Protein AF-A0A9D2UVP8-F1 (afdb_monomer_lite)

Radius of gyration: 22.14 Å; chains: 1; bounding box: 45×25×58 Å

Sequence (71 aa):
MDDFERKWKLIREQLLAEATGEEPHAISSGRTLFGIQSEAERKMERFAREIEEETRAKRLAERMQGQDERG

Organism: NCBI:txid498718

Foldseek 3Di:
DPPVVVLVVLVVQQVVCVVVVHDRPPPDDDADSVRHDDPVNVVVVVVVVVVVVVVVVVVVVVVVVVVVVVD

Structure (mmCIF, N/CA/C/O backbone):
data_AF-A0A9D2UVP8-F1
#
_entry.id   AF-A0A9D2UVP8-F1
#
loop_
_atom_site.group_PDB
_atom_site.i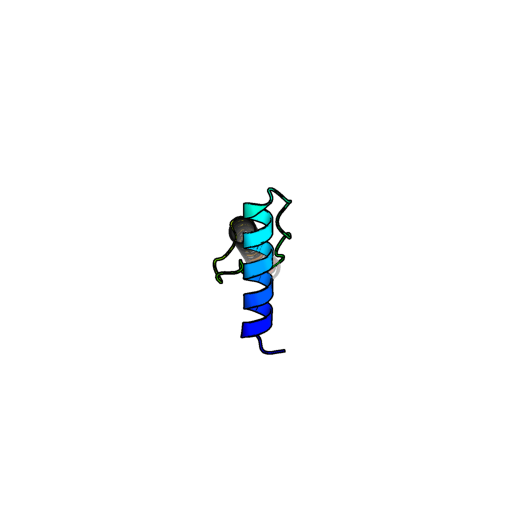d
_atom_site.type_symbol
_atom_site.label_atom_id
_atom_site.label_alt_id
_atom_site.label_comp_id
_atom_site.label_asym_id
_atom_site.label_entity_id
_atom_site.label_seq_id
_atom_site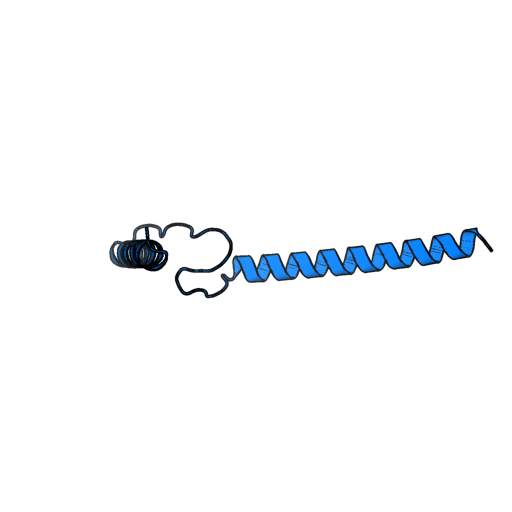.pdbx_PDB_ins_code
_atom_site.Cartn_x
_atom_site.Cartn_y
_atom_site.Cartn_z
_atom_site.occupancy
_atom_site.B_iso_or_equiv
_atom_site.auth_seq_id
_atom_site.auth_comp_id
_atom_site.auth_asym_id
_atom_site.auth_atom_id
_atom_site.pdbx_PDB_model_num
ATOM 1 N N . MET A 1 1 ? 3.045 -17.653 18.522 1.00 56.44 1 MET A N 1
ATOM 2 C CA . MET A 1 1 ? 1.851 -16.835 18.250 1.00 56.44 1 MET A CA 1
ATOM 3 C C . MET A 1 1 ? 1.318 -17.320 16.935 1.00 56.44 1 MET A C 1
ATOM 5 O O . MET A 1 1 ? 1.984 -17.115 15.925 1.00 56.44 1 MET A O 1
ATOM 9 N N . ASP A 1 2 ? 0.237 -18.082 17.012 1.00 77.19 2 ASP A N 1
ATOM 10 C CA . ASP A 1 2 ? -0.382 -18.725 15.861 1.00 77.19 2 ASP A CA 1
ATOM 11 C C . ASP A 1 2 ? -0.781 -17.646 14.841 1.00 77.19 2 ASP A C 1
ATOM 13 O O . ASP A 1 2 ? -1.229 -16.559 15.225 1.00 77.19 2 ASP A O 1
ATOM 17 N N . ASP A 1 3 ? -0.581 -17.888 13.545 1.00 76.12 3 ASP A N 1
ATOM 18 C CA . ASP A 1 3 ? -0.881 -16.883 12.511 1.00 76.12 3 ASP A CA 1
ATOM 19 C C . ASP A 1 3 ? -2.361 -16.470 12.552 1.00 76.12 3 ASP A C 1
ATOM 21 O O . ASP A 1 3 ? -2.712 -15.321 12.262 1.00 76.12 3 ASP A O 1
ATOM 25 N N . PHE A 1 4 ? -3.217 -17.385 13.017 1.00 79.69 4 PHE A N 1
ATOM 26 C CA . PHE A 1 4 ? -4.614 -17.128 13.330 1.00 79.69 4 PHE A CA 1
ATOM 27 C C . PHE A 1 4 ? -4.798 -16.064 14.422 1.00 79.69 4 PHE A C 1
ATOM 29 O O . PHE A 1 4 ? -5.540 -15.106 14.215 1.00 79.69 4 PHE A O 1
ATOM 36 N N . GLU A 1 5 ? -4.105 -16.172 15.559 1.00 80.50 5 GLU A N 1
ATOM 37 C CA . GLU A 1 5 ? -4.217 -15.217 16.671 1.00 80.50 5 GLU A CA 1
ATOM 38 C C . GLU A 1 5 ? -3.731 -13.824 16.273 1.00 80.50 5 GLU A C 1
ATOM 40 O O . GLU A 1 5 ? -4.359 -12.819 16.619 1.00 80.50 5 GLU A O 1
ATOM 45 N N . ARG A 1 6 ? -2.637 -13.755 15.500 1.00 78.19 6 ARG A N 1
ATOM 46 C CA . ARG A 1 6 ? -2.111 -12.485 14.980 1.00 78.19 6 ARG A CA 1
ATOM 47 C C . ARG A 1 6 ? -3.129 -11.819 14.055 1.00 78.19 6 ARG A C 1
ATOM 49 O O . ARG A 1 6 ? -3.413 -10.633 14.210 1.00 78.19 6 ARG A O 1
ATOM 56 N N . LYS A 1 7 ? -3.718 -12.587 13.135 1.00 78.19 7 LYS A N 1
ATOM 57 C CA . LYS A 1 7 ? -4.750 -12.101 12.212 1.00 78.19 7 LYS A CA 1
ATOM 58 C C . LYS A 1 7 ? -6.016 -11.677 12.955 1.00 78.19 7 LYS A C 1
ATOM 60 O O . LYS A 1 7 ? -6.552 -10.608 12.689 1.00 78.19 7 LYS A O 1
ATOM 65 N N . TRP A 1 8 ? -6.463 -12.471 13.925 1.00 81.56 8 TRP A N 1
ATOM 66 C CA . TRP A 1 8 ? -7.644 -12.175 14.732 1.00 81.56 8 TRP A CA 1
ATOM 67 C C . TRP A 1 8 ? -7.473 -10.915 15.584 1.00 81.56 8 TRP A C 1
ATOM 69 O O . TRP A 1 8 ? -8.406 -10.129 15.738 1.00 81.56 8 TRP A O 1
ATOM 79 N N . LYS A 1 9 ? -6.271 -10.686 16.121 1.00 83.06 9 LYS A N 1
ATOM 80 C CA . LYS A 1 9 ? -5.942 -9.448 16.831 1.00 83.06 9 LYS A CA 1
ATOM 81 C C . LYS A 1 9 ? -6.069 -8.228 15.913 1.00 83.06 9 LYS A C 1
ATOM 83 O O . LYS A 1 9 ? -6.786 -7.302 16.275 1.00 83.06 9 LYS A O 1
ATOM 88 N N . LEU A 1 10 ? -5.488 -8.287 14.716 1.00 78.44 10 LEU A N 1
ATOM 89 C CA . LEU A 1 10 ? -5.568 -7.197 13.741 1.00 78.44 10 LEU A CA 1
ATOM 90 C C . LEU A 1 10 ? -7.015 -6.936 13.271 1.00 78.44 10 LEU A C 1
ATOM 92 O O . LEU A 1 10 ? -7.411 -5.785 13.127 1.00 78.44 10 LEU A O 1
ATOM 96 N N . ILE A 1 11 ? -7.831 -7.984 13.068 1.00 81.81 11 ILE A N 1
ATOM 97 C CA . ILE A 1 11 ? -9.255 -7.829 12.696 1.00 81.81 11 ILE A CA 1
ATOM 98 C C . ILE A 1 11 ? -10.011 -7.069 13.790 1.00 81.81 11 ILE A C 1
ATOM 100 O O . ILE A 1 11 ? -10.788 -6.167 13.491 1.00 81.81 11 ILE A O 1
ATOM 104 N N . ARG A 1 12 ? -9.783 -7.417 15.061 1.00 83.25 12 ARG A N 1
ATOM 105 C CA . ARG A 1 12 ? -10.436 -6.739 16.188 1.00 83.25 12 ARG A CA 1
ATOM 106 C C . ARG A 1 12 ? -10.018 -5.279 16.305 1.00 83.25 12 ARG A C 1
ATOM 108 O O . ARG A 1 12 ? -10.873 -4.442 16.555 1.00 83.25 12 ARG A O 1
ATOM 115 N N . GLU A 1 13 ? -8.734 -4.985 16.123 1.00 82.19 13 GLU A N 1
ATOM 116 C CA . GLU A 1 13 ? -8.209 -3.615 16.162 1.00 82.19 13 GLU A CA 1
ATOM 117 C C . GLU A 1 13 ? -8.819 -2.749 15.050 1.00 82.19 13 GLU A C 1
ATOM 119 O O . GLU A 1 13 ? -9.238 -1.627 15.314 1.00 82.19 13 GLU A O 1
ATOM 124 N N . GLN A 1 14 ? -8.976 -3.299 13.842 1.00 78.62 14 GLN A N 1
ATOM 125 C CA . GLN A 1 14 ? -9.636 -2.614 12.728 1.00 78.62 14 GLN A CA 1
ATOM 126 C C . GLN A 1 14 ? -11.120 -2.339 12.993 1.00 78.62 14 GLN A C 1
ATOM 128 O O . GLN A 1 14 ? -11.583 -1.217 12.805 1.00 78.62 14 GLN A O 1
ATOM 133 N N . LEU A 1 15 ? -11.867 -3.351 13.444 1.00 81.88 15 LEU A N 1
ATOM 134 C CA . LEU A 1 15 ? -13.290 -3.196 13.761 1.00 81.88 15 LEU A CA 1
ATOM 135 C C . LEU A 1 15 ? -13.511 -2.197 14.899 1.00 81.88 15 LEU A C 1
ATOM 137 O O . LEU A 1 15 ? -14.507 -1.478 14.906 1.00 81.88 15 LEU A O 1
ATOM 141 N N . LEU A 1 16 ? -12.587 -2.153 15.861 1.00 83.06 16 LEU A N 1
ATOM 142 C CA . LEU A 1 16 ? -12.635 -1.185 16.945 1.00 83.06 16 LEU A CA 1
ATOM 143 C C . LEU A 1 16 ? -12.414 0.234 16.418 1.00 83.06 16 LEU A C 1
ATOM 145 O O . LEU A 1 16 ? -13.221 1.094 16.741 1.00 83.06 16 LEU A O 1
ATOM 149 N N . ALA A 1 17 ? -11.401 0.452 15.574 1.00 79.50 17 ALA A N 1
ATOM 150 C CA . ALA A 1 17 ? -11.132 1.753 14.959 1.00 79.50 17 ALA A CA 1
ATOM 151 C C . ALA A 1 17 ? -12.331 2.265 14.137 1.00 79.50 17 ALA A C 1
ATOM 153 O O . ALA A 1 17 ? -12.741 3.415 14.280 1.00 79.50 17 ALA A O 1
ATOM 154 N N . GLU A 1 18 ? -12.970 1.389 13.351 1.00 75.50 18 GLU A N 1
ATOM 155 C CA . GLU A 1 18 ? -14.200 1.718 12.615 1.00 75.50 18 GLU A CA 1
ATOM 156 C C . GLU A 1 18 ? -15.367 2.086 13.547 1.00 75.50 18 GLU A C 1
ATOM 158 O O . GLU A 1 18 ? -16.130 3.004 13.248 1.00 75.50 18 GLU A O 1
ATOM 163 N N . ALA A 1 19 ? -15.502 1.404 14.688 1.00 83.00 19 ALA A N 1
ATOM 164 C CA . ALA A 1 19 ? -16.561 1.667 15.660 1.00 83.00 19 ALA A CA 1
ATOM 165 C C . ALA A 1 19 ? -16.319 2.934 16.501 1.00 83.00 19 ALA A C 1
ATOM 167 O O . ALA A 1 19 ? -17.279 3.592 16.902 1.00 83.00 19 ALA A O 1
ATOM 168 N N . THR A 1 20 ? -15.061 3.272 16.790 1.00 84.44 20 THR A N 1
ATOM 169 C CA . THR A 1 20 ? -14.678 4.446 17.592 1.00 84.44 20 THR A CA 1
ATOM 170 C C . THR A 1 20 ? -14.436 5.697 16.747 1.00 84.44 20 THR A C 1
ATOM 172 O O . THR A 1 20 ? -14.321 6.787 17.306 1.00 84.44 20 THR A O 1
ATOM 175 N N . GLY A 1 21 ? -14.402 5.565 15.416 1.00 77.44 21 GLY A N 1
ATOM 176 C CA . GLY A 1 21 ? -14.065 6.652 14.494 1.00 77.44 21 GLY A CA 1
ATOM 177 C C . GLY A 1 21 ? -12.582 7.030 14.526 1.00 77.44 21 GLY A C 1
ATOM 178 O O . GLY A 1 21 ? -12.215 8.123 14.100 1.00 77.44 21 GLY A O 1
ATOM 179 N N . GLU A 1 22 ? -11.744 6.150 15.067 1.00 75.56 22 GLU A N 1
ATOM 180 C CA . GLU A 1 22 ? -10.299 6.322 15.156 1.00 75.56 22 GLU A CA 1
ATOM 181 C C . GLU A 1 22 ? -9.643 5.894 13.837 1.00 75.56 22 GLU A C 1
ATOM 183 O O . GLU A 1 22 ? -10.178 5.065 13.098 1.00 75.56 22 GLU A O 1
ATOM 188 N N . GLU A 1 23 ? -8.501 6.490 13.494 1.00 64.94 23 GLU A N 1
ATOM 189 C CA . GLU A 1 23 ? -7.881 6.249 12.193 1.00 64.94 23 GLU A CA 1
ATOM 190 C C . GLU A 1 23 ? -7.360 4.799 12.125 1.00 64.94 23 GLU A C 1
ATOM 192 O O . GLU A 1 23 ? -6.522 4.404 12.946 1.00 64.94 23 GLU A O 1
ATOM 197 N N . PRO A 1 24 ? -7.865 3.965 11.195 1.00 65.50 24 PRO A N 1
ATOM 198 C CA . PRO A 1 24 ? -7.481 2.565 11.140 1.00 65.50 24 PRO A CA 1
ATOM 199 C C . PRO A 1 24 ? -5.986 2.426 10.854 1.00 65.50 24 PRO A C 1
ATOM 201 O O . PRO A 1 24 ? -5.404 3.192 10.083 1.00 65.50 24 PRO A O 1
ATOM 204 N N . HIS A 1 25 ? -5.356 1.418 11.464 1.00 63.41 25 HIS A N 1
ATOM 205 C CA . HIS A 1 25 ? -3.943 1.135 11.229 1.00 63.41 25 HIS A CA 1
ATOM 206 C C . HIS A 1 25 ? -3.686 0.950 9.729 1.00 63.41 25 HIS A C 1
ATOM 208 O O . HIS A 1 25 ? -4.351 0.152 9.070 1.00 63.41 25 HIS A O 1
ATOM 214 N N . ALA A 1 26 ? -2.696 1.664 9.190 1.00 62.34 26 ALA A N 1
ATOM 215 C CA . ALA A 1 26 ? -2.270 1.505 7.807 1.00 62.34 26 ALA A CA 1
ATOM 216 C C . ALA A 1 26 ? -1.636 0.116 7.636 1.00 62.34 26 ALA A C 1
ATOM 218 O O . ALA A 1 26 ? -0.450 -0.091 7.896 1.00 62.34 26 ALA A O 1
ATOM 219 N N . ILE A 1 27 ? -2.451 -0.862 7.245 1.00 59.19 27 ILE A N 1
ATOM 220 C CA . ILE A 1 27 ? -2.012 -2.243 7.040 1.00 59.19 27 ILE A CA 1
ATOM 221 C C . ILE A 1 27 ? -1.120 -2.257 5.808 1.00 59.19 27 ILE A C 1
ATOM 223 O O . ILE A 1 27 ? -1.596 -2.157 4.678 1.00 59.19 27 ILE A O 1
ATOM 227 N N . SER A 1 28 ? 0.190 -2.308 6.035 1.00 50.56 28 SER A N 1
ATOM 228 C CA . SER A 1 28 ? 1.166 -2.213 4.963 1.00 50.56 28 SER A CA 1
ATOM 229 C C . SER A 1 28 ? 1.476 -3.572 4.330 1.00 50.56 28 SER A C 1
ATOM 231 O O . SER A 1 28 ? 1.665 -4.589 4.993 1.00 50.56 28 SER A O 1
ATOM 233 N N . SER A 1 29 ? 1.558 -3.509 3.001 1.00 56.09 29 SER A N 1
ATOM 234 C CA . SER A 1 29 ? 2.333 -4.340 2.079 1.00 56.09 29 SER A CA 1
ATOM 235 C C . SER A 1 29 ? 2.104 -5.856 2.106 1.00 56.09 29 SER A C 1
ATOM 237 O O . SER A 1 29 ? 2.977 -6.648 2.450 1.00 56.09 29 SER A O 1
ATOM 239 N N . GLY A 1 30 ? 0.959 -6.264 1.584 1.00 55.59 30 GLY A N 1
ATOM 240 C CA . GLY A 1 30 ? 0.855 -7.413 0.680 1.00 55.59 30 GLY A CA 1
ATOM 241 C C . GLY A 1 30 ? -0.593 -7.828 0.428 1.00 55.59 30 GLY A C 1
ATOM 242 O O . GLY A 1 30 ? -0.934 -8.336 -0.641 1.00 55.59 30 GLY A O 1
ATOM 243 N N . ARG A 1 31 ? -1.430 -7.662 1.453 1.00 58.03 31 ARG A N 1
ATOM 244 C CA . ARG A 1 31 ? -2.805 -8.150 1.546 1.00 58.03 31 ARG A CA 1
ATOM 245 C C . ARG A 1 31 ? -3.510 -7.388 2.666 1.00 58.03 31 ARG A C 1
ATOM 247 O O . ARG A 1 31 ? -2.971 -7.262 3.762 1.00 58.03 31 ARG A O 1
ATOM 254 N N . THR A 1 32 ? -4.741 -6.949 2.421 1.00 65.94 32 THR A N 1
ATOM 255 C CA . THR A 1 32 ? -5.655 -6.505 3.486 1.00 65.94 32 THR A CA 1
ATOM 256 C C . THR A 1 32 ? -5.844 -7.609 4.536 1.00 65.94 32 THR A C 1
ATOM 258 O O . THR A 1 32 ? -5.558 -8.783 4.284 1.00 65.94 32 THR A O 1
ATOM 261 N N . LEU A 1 33 ? -6.421 -7.262 5.691 1.00 65.00 33 LEU A N 1
ATOM 262 C CA . LEU A 1 33 ? -6.842 -8.201 6.746 1.00 65.00 33 LEU A CA 1
ATOM 263 C C . LEU A 1 33 ? -7.534 -9.473 6.245 1.00 65.00 33 LEU A C 1
ATOM 265 O O . LEU A 1 33 ? -7.338 -10.557 6.793 1.00 65.00 33 LEU A O 1
ATOM 269 N N . PHE A 1 34 ? -8.328 -9.355 5.183 1.00 67.19 34 PHE A N 1
ATOM 270 C CA . PHE A 1 34 ? -9.117 -10.447 4.619 1.00 67.19 34 PHE A CA 1
ATOM 271 C C . PHE A 1 34 ? -8.397 -11.196 3.491 1.00 67.19 34 PHE A C 1
ATOM 273 O O . PHE A 1 34 ? -8.966 -12.089 2.872 1.00 67.19 34 PHE A O 1
ATOM 280 N N . GLY A 1 35 ? -7.126 -10.878 3.234 1.00 67.88 35 GLY A N 1
ATOM 281 C CA . GLY A 1 35 ? -6.355 -11.461 2.139 1.00 67.88 35 GLY A CA 1
ATOM 282 C C . GLY A 1 35 ? -6.721 -10.898 0.765 1.00 67.88 35 GLY A C 1
ATOM 283 O O . GLY A 1 35 ? -6.306 -11.473 -0.241 1.00 67.88 35 GLY A O 1
ATOM 284 N N . ILE A 1 36 ? -7.479 -9.799 0.724 1.00 67.31 36 ILE A N 1
ATOM 285 C CA . ILE A 1 36 ? -7.857 -9.083 -0.497 1.00 67.31 36 ILE A CA 1
ATOM 286 C C . ILE A 1 36 ? -6.734 -8.100 -0.823 1.00 67.31 36 ILE A C 1
ATOM 288 O O . ILE A 1 36 ? -6.227 -7.427 0.070 1.00 67.31 36 ILE A O 1
ATOM 292 N N . GLN A 1 37 ? -6.321 -8.023 -2.080 1.00 66.00 37 GLN A N 1
ATOM 293 C CA . GLN A 1 37 ? -5.317 -7.056 -2.517 1.00 66.00 37 GLN A CA 1
ATOM 294 C C . GLN A 1 37 ? -5.879 -5.633 -2.398 1.00 66.00 37 GLN A C 1
ATOM 296 O O . GLN A 1 37 ? -6.994 -5.369 -2.857 1.00 66.00 37 GLN A O 1
ATOM 301 N N . SER A 1 38 ? -5.128 -4.721 -1.787 1.00 69.62 38 SER A N 1
ATOM 302 C CA . SER A 1 38 ? -5.533 -3.317 -1.703 1.00 69.62 38 SER A CA 1
ATOM 303 C C . SER A 1 38 ? -5.481 -2.637 -3.076 1.00 69.62 38 SER A C 1
ATOM 305 O O . SER A 1 38 ? -4.784 -3.074 -3.998 1.00 69.62 38 SER A O 1
ATOM 307 N N . GLU A 1 39 ? -6.212 -1.531 -3.230 1.00 68.88 39 GLU A N 1
ATOM 308 C CA . GLU A 1 39 ? -6.194 -0.759 -4.476 1.00 68.88 39 GLU A CA 1
ATOM 309 C C . GLU A 1 39 ? -4.808 -0.158 -4.762 1.00 68.88 39 GLU A C 1
ATOM 311 O O . GLU A 1 39 ? -4.356 -0.154 -5.909 1.00 68.88 39 GLU A O 1
ATOM 316 N N . ALA A 1 40 ? -4.100 0.279 -3.717 1.00 66.81 40 ALA A N 1
ATOM 317 C CA . ALA A 1 40 ? -2.732 0.774 -3.819 1.00 66.81 40 ALA A CA 1
ATOM 318 C C . ALA A 1 40 ? -1.780 -0.309 -4.347 1.00 66.81 40 ALA A C 1
ATOM 320 O O . ALA A 1 40 ? -1.005 -0.050 -5.263 1.00 66.81 40 ALA A O 1
ATOM 321 N N . GLU A 1 41 ? -1.884 -1.542 -3.846 1.00 67.50 41 GLU A N 1
ATOM 322 C CA . GLU A 1 41 ? -1.094 -2.678 -4.341 1.00 67.50 41 GLU A CA 1
ATOM 323 C C . GLU A 1 41 ? -1.420 -3.027 -5.783 1.00 67.50 41 GLU A C 1
ATOM 325 O O . GLU A 1 41 ? -0.509 -3.236 -6.579 1.00 67.50 41 GLU A O 1
ATOM 330 N N . ARG A 1 42 ? -2.704 -3.017 -6.154 1.00 73.50 42 ARG A N 1
ATOM 331 C CA . ARG A 1 42 ? -3.117 -3.195 -7.551 1.00 73.50 42 ARG A CA 1
ATOM 332 C C . ARG A 1 42 ? -2.539 -2.109 -8.452 1.00 73.50 42 ARG A C 1
ATOM 334 O O . ARG A 1 42 ? -2.161 -2.387 -9.585 1.00 73.50 42 ARG A O 1
ATOM 341 N N . LYS A 1 43 ? -2.477 -0.866 -7.970 1.00 80.44 43 LYS A N 1
ATOM 342 C CA . LYS A 1 43 ? -1.898 0.258 -8.710 1.00 80.44 43 LYS A CA 1
ATOM 343 C C . LYS A 1 43 ? -0.380 0.115 -8.850 1.00 80.44 43 LYS A C 1
ATOM 345 O O . LYS A 1 43 ? 0.131 0.297 -9.949 1.00 80.44 43 LYS A O 1
ATOM 350 N N . MET A 1 44 ? 0.318 -0.267 -7.783 1.00 78.19 44 MET A N 1
ATOM 351 C CA . MET A 1 44 ? 1.758 -0.543 -7.817 1.00 78.19 44 MET A CA 1
ATOM 352 C C . MET A 1 44 ? 2.097 -1.719 -8.740 1.00 78.19 44 MET A C 1
ATOM 354 O O . MET A 1 44 ? 3.049 -1.626 -9.506 1.00 78.19 44 MET A O 1
ATOM 358 N N . GLU A 1 45 ? 1.297 -2.788 -8.733 1.00 79.81 45 GLU A N 1
ATOM 359 C CA . GLU A 1 45 ? 1.492 -3.932 -9.630 1.00 79.81 45 GLU A CA 1
ATOM 360 C C . GLU A 1 45 ? 1.328 -3.537 -11.106 1.00 79.81 45 GLU A C 1
ATOM 362 O O . GLU A 1 45 ? 2.109 -3.979 -11.948 1.00 79.81 45 GLU A O 1
ATOM 367 N N . ARG A 1 46 ? 0.364 -2.662 -11.429 1.00 81.31 46 ARG A N 1
ATOM 368 C CA . ARG A 1 46 ? 0.224 -2.111 -12.789 1.00 81.31 46 ARG A CA 1
ATOM 369 C C . ARG A 1 46 ? 1.467 -1.332 -13.215 1.00 81.31 46 ARG A C 1
ATOM 371 O O . ARG A 1 46 ? 2.004 -1.609 -14.281 1.00 81.31 46 ARG A O 1
ATOM 378 N N . PHE A 1 47 ? 1.966 -0.438 -12.363 1.00 82.06 47 PHE A N 1
ATOM 379 C CA . PHE A 1 47 ? 3.185 0.318 -12.665 1.00 82.06 47 PHE A CA 1
ATOM 380 C C . PHE A 1 47 ? 4.417 -0.579 -12.815 1.00 82.06 47 PHE A C 1
ATOM 382 O O . PHE A 1 47 ? 5.223 -0.367 -13.716 1.00 82.06 47 PHE A O 1
ATOM 389 N N . ALA A 1 48 ? 4.559 -1.606 -11.973 1.00 80.81 48 ALA A N 1
ATOM 390 C CA . ALA A 1 48 ? 5.650 -2.567 -12.095 1.00 80.81 48 ALA A CA 1
ATOM 391 C C . ALA A 1 48 ? 5.626 -3.289 -13.453 1.00 80.81 48 ALA A C 1
ATOM 393 O O . ALA A 1 48 ? 6.677 -3.441 -14.075 1.00 80.81 48 ALA A O 1
ATOM 394 N N . ARG A 1 49 ? 4.440 -3.679 -13.942 1.00 79.62 49 ARG A N 1
ATOM 395 C CA . ARG A 1 49 ? 4.288 -4.307 -15.265 1.00 79.62 49 ARG A CA 1
ATOM 396 C C . ARG A 1 49 ? 4.643 -3.361 -16.408 1.00 79.62 49 ARG A C 1
ATOM 398 O O . ARG A 1 49 ? 5.381 -3.763 -17.299 1.00 79.62 49 ARG A O 1
ATOM 405 N N . GLU A 1 50 ? 4.174 -2.117 -16.361 1.00 78.25 50 GLU A N 1
ATOM 406 C CA . GLU A 1 50 ? 4.473 -1.115 -17.396 1.00 78.25 50 GLU A CA 1
ATOM 407 C C . GLU A 1 50 ? 5.986 -0.854 -17.515 1.00 78.25 50 GLU A C 1
ATOM 409 O O . GLU A 1 50 ? 6.544 -0.868 -18.613 1.00 78.25 50 GLU A O 1
ATOM 414 N N . ILE A 1 51 ? 6.681 -0.709 -16.382 1.00 76.31 51 ILE A N 1
ATOM 415 C CA . ILE A 1 51 ? 8.140 -0.514 -16.348 1.00 76.31 51 ILE A CA 1
ATOM 416 C C . ILE A 1 51 ? 8.875 -1.752 -16.883 1.00 76.31 51 ILE A C 1
ATOM 418 O O . ILE A 1 51 ? 9.884 -1.644 -17.591 1.00 76.31 51 ILE A O 1
ATOM 422 N N . GLU A 1 52 ? 8.391 -2.949 -16.552 1.00 75.00 52 GLU A N 1
ATOM 423 C CA . GLU A 1 52 ? 8.988 -4.191 -17.031 1.00 75.00 52 GLU A CA 1
ATOM 424 C C . GLU A 1 52 ? 8.828 -4.359 -18.552 1.00 75.00 52 GLU A C 1
ATOM 426 O O . GLU A 1 52 ? 9.756 -4.799 -19.234 1.00 75.00 52 GLU A O 1
ATOM 431 N N . GLU A 1 53 ? 7.684 -3.972 -19.112 1.00 78.50 53 GLU A N 1
ATOM 432 C CA . GLU A 1 53 ? 7.452 -3.988 -20.558 1.00 78.50 53 GLU A CA 1
ATOM 433 C C . GLU A 1 53 ? 8.352 -2.986 -21.290 1.00 78.50 53 GLU A C 1
ATOM 435 O O . GLU A 1 53 ? 9.009 -3.355 -22.270 1.00 78.50 53 GLU A O 1
ATOM 440 N N . GLU A 1 54 ? 8.482 -1.760 -20.778 1.00 74.06 54 GLU A N 1
ATOM 441 C CA . GLU A 1 54 ? 9.351 -0.742 -21.378 1.00 74.06 54 GLU A CA 1
ATOM 442 C C . GLU A 1 54 ? 10.831 -1.164 -21.342 1.00 74.06 54 GLU A C 1
ATOM 444 O O . GLU A 1 54 ? 11.567 -1.031 -22.325 1.00 74.06 54 GLU A O 1
ATOM 449 N N . THR A 1 55 ? 11.281 -1.749 -20.230 1.00 73.44 55 THR A N 1
ATOM 450 C CA . THR A 1 55 ? 12.655 -2.264 -20.110 1.00 73.44 55 THR A CA 1
ATOM 451 C C . THR A 1 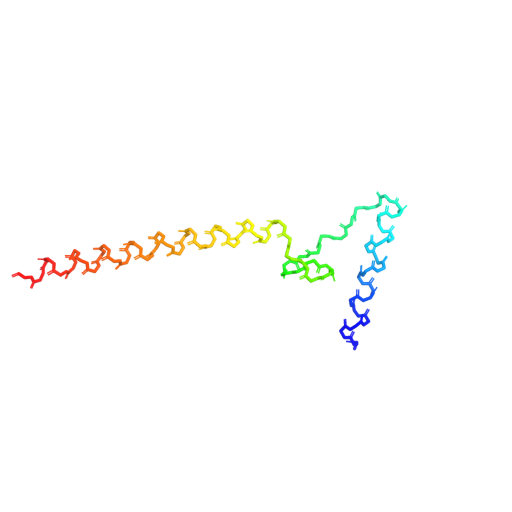55 ? 12.901 -3.505 -20.966 1.00 73.44 55 THR A C 1
ATOM 453 O O . THR A 1 55 ? 14.021 -3.713 -21.441 1.00 73.44 55 THR A O 1
ATOM 456 N N . ARG A 1 56 ? 11.894 -4.351 -21.210 1.00 75.38 56 ARG A N 1
ATOM 457 C CA . ARG A 1 56 ? 12.002 -5.452 -22.184 1.00 75.38 56 ARG A CA 1
ATOM 458 C C . ARG A 1 56 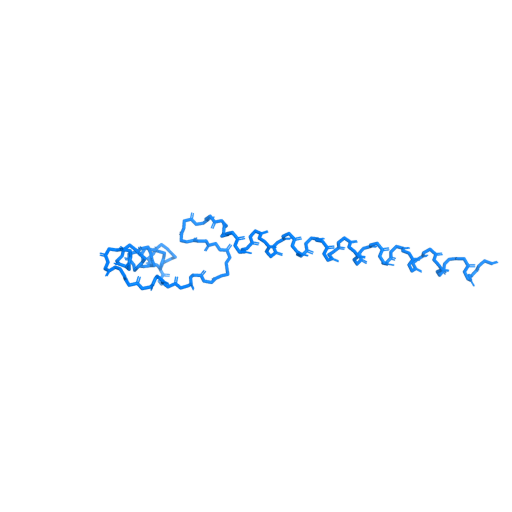? 12.115 -4.921 -23.614 1.00 75.38 56 ARG A C 1
ATOM 460 O O . ARG A 1 56 ? 12.961 -5.419 -24.354 1.00 75.38 56 ARG A O 1
ATOM 467 N N . ALA A 1 57 ? 11.335 -3.904 -23.977 1.00 76.50 57 ALA A N 1
ATOM 468 C CA . ALA A 1 57 ? 11.394 -3.277 -25.295 1.00 76.50 57 ALA A CA 1
ATOM 469 C C . ALA A 1 57 ? 12.760 -2.617 -25.556 1.00 76.50 57 ALA A C 1
ATOM 471 O O . ALA A 1 57 ? 13.367 -2.866 -26.598 1.00 76.50 57 ALA A O 1
ATOM 472 N N . LYS A 1 58 ? 13.304 -1.876 -24.579 1.00 76.31 58 LYS A N 1
ATOM 473 C CA . LYS A 1 58 ? 14.659 -1.295 -24.668 1.00 76.31 58 LYS A CA 1
ATOM 474 C C . LYS A 1 58 ? 15.738 -2.367 -24.847 1.00 76.31 58 LYS A C 1
ATOM 476 O O . LYS A 1 58 ? 16.538 -2.275 -25.771 1.00 76.31 58 LYS A O 1
ATOM 481 N N . ARG A 1 59 ? 15.690 -3.450 -24.061 1.00 74.75 59 ARG A N 1
ATOM 482 C CA . ARG A 1 59 ? 16.631 -4.582 -24.191 1.00 74.75 59 ARG A CA 1
ATOM 483 C C . ARG A 1 59 ? 16.532 -5.327 -25.524 1.00 74.75 59 ARG A C 1
ATOM 485 O O . ARG A 1 59 ? 17.485 -6.004 -25.914 1.00 74.75 59 ARG A O 1
ATOM 492 N N . LEU A 1 60 ? 15.375 -5.296 -26.182 1.00 74.62 60 LEU A N 1
ATOM 493 C CA . LEU A 1 60 ? 15.206 -5.875 -27.512 1.00 74.62 60 LEU A CA 1
ATOM 494 C C . LEU A 1 60 ? 15.793 -4.946 -28.583 1.00 74.62 60 LEU A C 1
ATOM 496 O O . LEU A 1 60 ? 16.527 -5.420 -29.446 1.00 74.62 60 LEU A O 1
ATOM 500 N N . ALA A 1 61 ? 15.541 -3.639 -28.478 1.00 75.50 61 ALA A N 1
ATOM 501 C CA . ALA A 1 61 ? 16.083 -2.630 -29.385 1.00 75.50 61 ALA A CA 1
ATOM 502 C C . ALA A 1 61 ? 17.622 -2.577 -29.348 1.00 75.50 61 ALA A C 1
ATOM 504 O O . ALA A 1 61 ? 18.260 -2.629 -30.397 1.00 75.50 61 ALA A O 1
ATOM 505 N N . GLU A 1 62 ? 18.226 -2.595 -28.156 1.00 75.56 62 GLU A N 1
ATOM 506 C CA . GLU A 1 62 ? 19.688 -2.645 -27.981 1.00 75.56 62 GLU A CA 1
ATOM 507 C C . GLU A 1 62 ? 20.302 -3.919 -28.587 1.00 75.56 62 GLU A C 1
ATOM 509 O O . GLU A 1 62 ? 21.380 -3.888 -29.181 1.00 75.56 62 GLU A O 1
ATOM 514 N N . ARG A 1 63 ? 19.598 -5.057 -28.491 1.00 72.94 63 ARG A N 1
ATOM 515 C CA . ARG A 1 63 ? 20.041 -6.318 -29.105 1.00 72.94 63 ARG A CA 1
ATOM 516 C C . ARG A 1 63 ? 19.952 -6.321 -30.627 1.00 72.94 63 ARG A C 1
ATOM 518 O O . ARG A 1 63 ? 20.722 -7.054 -31.245 1.00 72.94 63 ARG A O 1
ATOM 525 N N . MET A 1 64 ? 19.028 -5.566 -31.217 1.00 64.88 64 MET A N 1
ATOM 526 C CA . MET A 1 64 ? 18.927 -5.417 -32.672 1.00 64.88 64 MET A CA 1
ATOM 527 C C . MET A 1 64 ? 19.978 -4.432 -33.202 1.00 64.88 64 MET A C 1
ATOM 529 O O . MET A 1 64 ? 20.660 -4.756 -34.167 1.00 64.88 64 MET A O 1
ATOM 533 N N . GLN A 1 65 ? 20.203 -3.304 -32.521 1.00 62.56 65 GLN A N 1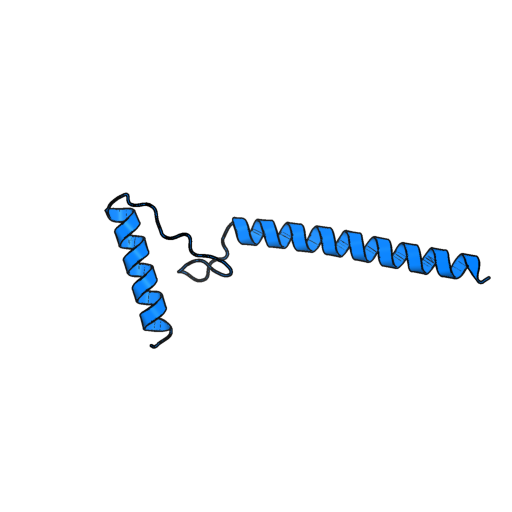
ATOM 534 C CA . GLN A 1 65 ? 21.248 -2.338 -32.897 1.00 62.56 65 GLN A CA 1
ATOM 535 C C . GLN A 1 65 ? 22.660 -2.940 -32.810 1.00 62.56 65 GLN A C 1
ATOM 537 O O . GLN A 1 65 ? 23.442 -2.824 -33.746 1.00 62.56 65 GLN A O 1
ATOM 542 N N . GLY A 1 66 ? 22.965 -3.700 -31.752 1.00 60.44 66 GLY A N 1
ATOM 543 C CA . GLY A 1 66 ? 24.257 -4.389 -31.623 1.00 60.44 66 GLY A CA 1
ATOM 544 C C . GLY A 1 66 ? 24.457 -5.602 -32.551 1.00 60.44 66 GLY A C 1
ATOM 545 O O . GLY A 1 66 ? 25.499 -6.264 -32.466 1.00 60.44 66 GLY A O 1
ATOM 546 N N . GLN A 1 67 ? 23.464 -5.959 -33.374 1.00 56.81 67 GLN A N 1
ATOM 547 C CA . GLN A 1 67 ? 23.596 -6.944 -34.456 1.00 56.81 67 GLN A CA 1
ATOM 548 C C . GLN A 1 67 ? 23.862 -6.272 -35.810 1.00 56.81 67 GLN A C 1
ATOM 550 O O . GLN A 1 67 ? 24.647 -6.821 -36.575 1.00 56.81 67 GLN A O 1
ATOM 555 N N . ASP A 1 68 ? 23.303 -5.084 -36.063 1.00 56.34 68 ASP A N 1
ATOM 556 C CA . ASP A 1 68 ? 23.598 -4.284 -37.264 1.00 56.34 68 ASP A CA 1
ATOM 557 C C . ASP A 1 68 ? 25.034 -3.727 -37.266 1.00 56.34 68 ASP A C 1
ATOM 559 O O . ASP A 1 68 ? 25.672 -3.665 -38.307 1.00 56.34 68 ASP A O 1
ATOM 563 N N . GLU A 1 69 ? 25.596 -3.378 -36.104 1.00 55.41 69 GLU A N 1
ATOM 564 C CA . GLU A 1 69 ? 26.962 -2.820 -36.009 1.00 55.41 69 GLU A CA 1
ATOM 565 C C . GLU A 1 69 ? 28.093 -3.865 -36.153 1.00 55.41 69 GLU A C 1
ATOM 567 O O . GLU A 1 69 ? 29.272 -3.510 -36.166 1.00 55.41 69 GLU A O 1
ATOM 572 N N . ARG A 1 70 ? 27.758 -5.163 -36.217 1.00 55.94 70 ARG A N 1
ATOM 573 C CA . ARG A 1 70 ? 28.720 -6.282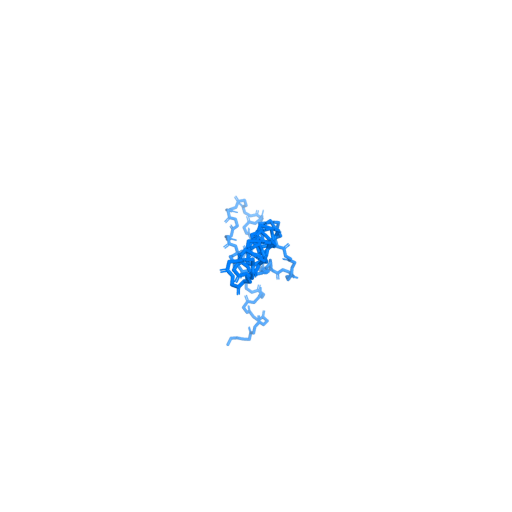 -36.324 1.00 55.94 70 ARG A CA 1
ATOM 574 C C . ARG A 1 70 ? 28.632 -7.068 -37.641 1.00 55.94 70 ARG A C 1
ATOM 576 O O . ARG A 1 70 ? 29.355 -8.057 -37.772 1.00 55.94 70 ARG A O 1
ATOM 583 N N . GLY A 1 71 ? 27.758 -6.665 -38.565 1.00 48.38 71 GLY A N 1
ATOM 584 C CA . GLY A 1 71 ? 27.684 -7.175 -39.943 1.00 48.38 71 GLY A CA 1
ATOM 585 C C . GLY A 1 71 ? 28.414 -6.259 -40.913 1.00 48.38 71 GLY A C 1
ATOM 586 O O . GLY A 1 71 ? 28.973 -6.799 -41.893 1.00 48.38 71 GLY A O 1
#

pLDDT: mean 71.79, std 9.28, range [48.38, 84.44]

Secondary structure (DSSP, 8-state):
--HHHHHHHHHHHHHHHHHHTPPPP---SS--TTSPPPHHHHHHHHHHHHHHHHHHHHHHHHHHHHHHTT-